Protein AF-A0A2J8ADA4-F1 (afdb_monomer_lite)

Foldseek 3Di:
DDDDDDDPVVVVVVVVVVPPPPPPPPPPVVPPPVPVPPCPQDLEEEDAELLVVLVLQLDLRHAEYEDAAAYENDPVSCPPHPFLRERPAHHEYEYDPDPLVPQHEYEYCDARNHEYDPPYDYHYYSYHYDPWDPPDVVDDTRYDYDDD

pLDDT: mean 76.84, std 21.77, range [36.34, 97.56]

Structure (mmCIF, N/CA/C/O backbone):
data_AF-A0A2J8ADA4-F1
#
_entry.id   AF-A0A2J8ADA4-F1
#
loop_
_atom_site.group_PDB
_atom_site.id
_atom_site.type_symbol
_atom_site.label_atom_id
_atom_site.label_alt_id
_atom_site.label_comp_id
_atom_site.label_asym_id
_atom_site.label_entity_id
_atom_site.label_seq_id
_atom_site.pdbx_PDB_ins_code
_atom_site.Cartn_x
_atom_site.Cartn_y
_atom_site.Cartn_z
_atom_site.occupancy
_atom_site.B_iso_or_equiv
_atom_site.auth_seq_id
_atom_site.auth_comp_id
_atom_site.auth_asym_id
_atom_site.auth_atom_id
_atom_site.pdbx_PDB_model_num
ATOM 1 N N . MET A 1 1 ? 54.629 -23.450 -54.717 1.00 49.28 1 MET A N 1
ATOM 2 C CA . MET A 1 1 ? 55.008 -23.811 -53.335 1.00 49.28 1 MET A CA 1
ATOM 3 C C . MET A 1 1 ? 55.985 -22.754 -52.850 1.00 49.28 1 MET A C 1
ATOM 5 O O . MET A 1 1 ? 57.153 -22.831 -53.195 1.00 49.28 1 MET A O 1
ATOM 9 N N . ALA A 1 2 ? 55.493 -21.709 -52.185 1.00 42.81 2 ALA A N 1
ATOM 10 C CA . ALA A 1 2 ? 56.327 -20.660 -51.601 1.00 42.81 2 ALA A CA 1
ATOM 11 C C . ALA A 1 2 ? 55.893 -20.495 -50.144 1.00 42.81 2 ALA A C 1
ATOM 13 O O . ALA A 1 2 ? 54.756 -20.120 -49.868 1.00 42.81 2 ALA A O 1
ATOM 14 N N . ASP A 1 3 ? 56.794 -20.899 -49.259 1.00 50.22 3 ASP A N 1
ATOM 15 C CA . ASP A 1 3 ? 56.672 -20.893 -47.810 1.00 50.22 3 ASP A CA 1
ATOM 16 C C . ASP A 1 3 ? 56.980 -19.471 -47.319 1.00 50.22 3 ASP A C 1
ATOM 18 O O . ASP A 1 3 ? 58.103 -18.978 -47.453 1.00 50.22 3 ASP A O 1
ATOM 22 N N . GLN A 1 4 ? 55.949 -18.751 -46.875 1.00 52.66 4 GLN A N 1
ATOM 23 C CA . GLN A 1 4 ? 56.044 -17.346 -46.489 1.00 52.66 4 GLN A CA 1
ATOM 24 C C . GLN A 1 4 ? 56.226 -17.262 -44.972 1.00 52.66 4 GLN A C 1
ATOM 26 O O . GLN A 1 4 ? 55.262 -17.189 -44.211 1.00 52.66 4 GLN A O 1
ATOM 31 N N . ALA A 1 5 ? 57.486 -17.289 -44.536 1.00 57.44 5 ALA A N 1
ATOM 32 C CA . ALA A 1 5 ? 57.864 -17.141 -43.136 1.00 57.44 5 ALA A CA 1
ATOM 33 C C . ALA A 1 5 ? 57.401 -15.776 -42.589 1.00 57.44 5 ALA A C 1
ATOM 35 O O . ALA A 1 5 ? 57.856 -14.717 -43.034 1.00 57.44 5 ALA A O 1
ATOM 36 N N . LEU A 1 6 ? 56.478 -15.796 -41.620 1.00 56.91 6 LEU A N 1
ATOM 37 C CA . LEU A 1 6 ? 55.993 -14.595 -40.943 1.00 56.91 6 LEU A CA 1
ATOM 38 C C . LEU A 1 6 ? 57.112 -13.946 -40.114 1.00 56.91 6 LEU A C 1
ATOM 40 O O . LEU A 1 6 ? 57.761 -14.584 -39.289 1.00 56.91 6 LEU A O 1
ATOM 44 N N . SER A 1 7 ? 57.294 -12.640 -40.317 1.00 67.81 7 SER A N 1
ATOM 45 C CA . SER A 1 7 ? 58.229 -11.800 -39.565 1.00 67.81 7 SER A CA 1
ATOM 46 C C . SER A 1 7 ? 57.938 -11.838 -38.055 1.00 67.81 7 SER A C 1
ATOM 48 O O . SER A 1 7 ? 56.770 -11.747 -37.658 1.00 67.81 7 SER A O 1
ATOM 50 N N . PRO A 1 8 ? 58.974 -11.876 -37.191 1.00 60.34 8 PRO A N 1
ATOM 51 C CA . PRO A 1 8 ? 58.814 -11.960 -35.736 1.00 60.34 8 PRO A CA 1
ATOM 52 C C . PRO A 1 8 ? 58.013 -10.789 -35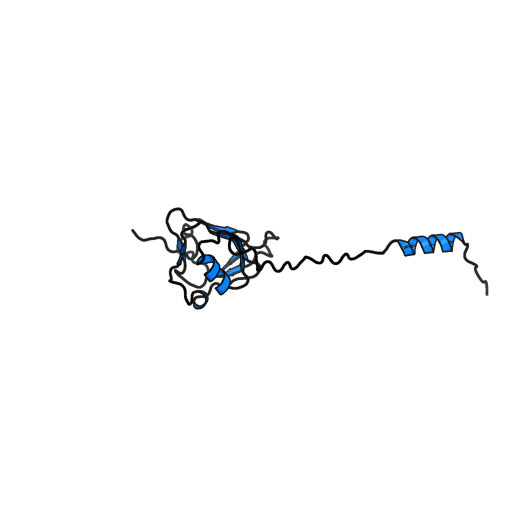.154 1.00 60.34 8 PRO A C 1
ATOM 54 O O . PRO A 1 8 ? 57.364 -10.936 -34.123 1.00 60.34 8 PRO A O 1
ATOM 57 N N . ARG A 1 9 ? 57.973 -9.641 -35.844 1.00 55.66 9 ARG A N 1
ATOM 58 C CA . ARG A 1 9 ? 57.161 -8.486 -35.434 1.00 55.66 9 ARG A CA 1
ATOM 59 C C . ARG A 1 9 ? 55.662 -8.681 -35.677 1.00 55.66 9 ARG A C 1
ATOM 61 O O . ARG A 1 9 ? 54.864 -8.142 -34.919 1.00 55.66 9 ARG A O 1
ATOM 68 N N . VAL A 1 10 ? 55.272 -9.467 -36.684 1.00 56.78 10 VAL A N 1
ATOM 69 C CA . VAL A 1 10 ? 53.859 -9.786 -36.969 1.00 56.78 10 VAL A CA 1
ATOM 70 C C . VAL A 1 10 ? 53.335 -10.823 -35.972 1.00 56.78 10 VAL A C 1
ATOM 72 O O . VAL A 1 10 ? 52.219 -10.684 -35.479 1.00 56.78 10 VAL A O 1
ATOM 75 N N . ALA A 1 11 ? 54.170 -11.796 -35.589 1.00 55.88 11 ALA A N 1
ATOM 76 C CA . ALA A 1 11 ? 53.856 -12.728 -34.506 1.00 55.88 11 ALA A CA 1
ATOM 77 C C . ALA A 1 11 ? 53.685 -12.003 -33.156 1.00 55.88 11 ALA A C 1
ATOM 79 O O . ALA A 1 11 ? 52.759 -12.299 -32.405 1.00 55.88 11 ALA A O 1
ATOM 80 N N . GLN A 1 12 ? 54.524 -10.999 -32.876 1.00 52.84 12 GLN A N 1
ATOM 81 C CA . GLN A 1 12 ? 54.451 -10.215 -31.639 1.00 52.84 12 GLN A CA 1
ATOM 82 C C . GLN A 1 12 ? 53.236 -9.268 -31.600 1.00 52.84 12 GLN A C 1
ATOM 84 O O . GLN A 1 12 ? 52.662 -9.055 -30.533 1.00 52.84 12 GLN A O 1
ATOM 89 N N . LEU A 1 13 ? 52.791 -8.756 -32.756 1.00 49.19 13 LEU A N 1
ATOM 90 C CA . LEU A 1 13 ? 51.572 -7.944 -32.860 1.00 49.19 13 LEU A CA 1
ATOM 91 C C . LEU A 1 13 ? 50.296 -8.792 -32.700 1.00 49.19 13 LEU A C 1
ATOM 93 O O . LEU A 1 13 ? 49.358 -8.361 -32.035 1.00 49.19 13 LEU A O 1
ATOM 97 N N . LEU A 1 14 ? 50.277 -10.019 -33.238 1.00 49.12 14 LEU A N 1
ATOM 98 C CA . LEU A 1 14 ? 49.177 -10.970 -33.021 1.00 49.12 14 LEU A CA 1
ATOM 99 C C . LEU A 1 14 ? 49.088 -11.429 -31.558 1.00 49.12 14 LEU A C 1
ATOM 101 O O . LEU A 1 14 ? 47.984 -11.579 -31.035 1.00 49.12 14 LEU A O 1
ATOM 105 N N . LEU A 1 15 ? 50.226 -11.572 -30.871 1.00 48.12 15 LEU A N 1
ATOM 106 C CA . LEU A 1 15 ? 50.244 -11.917 -29.447 1.00 48.12 15 LEU A CA 1
ATOM 107 C C . LEU A 1 15 ? 49.680 -10.790 -28.560 1.00 48.12 15 LEU A C 1
ATOM 109 O O . LEU A 1 15 ? 49.044 -11.067 -27.546 1.00 48.12 15 LEU A O 1
ATOM 113 N N . LEU A 1 16 ? 49.870 -9.524 -28.950 1.00 41.19 16 LEU A N 1
ATOM 114 C CA . LEU A 1 16 ? 49.344 -8.368 -28.214 1.00 41.19 16 LEU A CA 1
ATOM 115 C C . LEU A 1 16 ? 47.829 -8.188 -28.382 1.00 41.19 16 LEU A C 1
ATOM 117 O O . LEU A 1 16 ? 47.165 -7.761 -27.441 1.00 41.19 16 LEU A O 1
ATOM 121 N N . ILE A 1 17 ? 47.260 -8.557 -29.534 1.00 43.06 17 ILE A N 1
ATOM 122 C CA . ILE A 1 17 ? 45.806 -8.466 -29.760 1.00 43.06 17 ILE A CA 1
ATOM 123 C C . ILE A 1 17 ? 45.060 -9.580 -29.005 1.00 43.06 17 ILE A C 1
ATOM 125 O O . ILE A 1 17 ? 43.961 -9.353 -28.501 1.00 43.06 17 ILE A O 1
ATOM 129 N N . ALA A 1 18 ? 45.673 -10.757 -28.837 1.00 39.53 18 ALA A N 1
ATOM 130 C CA . ALA A 1 18 ? 45.079 -11.862 -28.081 1.00 39.53 18 ALA A CA 1
ATOM 131 C C . ALA A 1 18 ? 45.033 -11.628 -26.553 1.00 39.53 18 ALA A C 1
ATOM 133 O O . ALA A 1 18 ? 44.317 -12.339 -25.852 1.00 39.53 18 ALA A O 1
ATOM 134 N N . ALA A 1 19 ? 45.756 -10.635 -26.024 1.00 42.38 19 ALA A N 1
ATOM 135 C CA . ALA A 1 19 ? 45.863 -10.398 -24.581 1.00 42.38 19 ALA A CA 1
ATOM 136 C C . ALA A 1 19 ? 44.811 -9.424 -24.004 1.00 42.38 19 ALA A C 1
ATOM 138 O O . ALA A 1 19 ? 44.776 -9.223 -22.791 1.00 42.38 19 ALA A O 1
ATOM 139 N N . ALA A 1 20 ? 43.955 -8.810 -24.831 1.00 43.97 20 ALA A N 1
ATOM 140 C CA . ALA A 1 20 ? 43.128 -7.670 -24.408 1.00 43.97 20 ALA A CA 1
ATOM 141 C C . ALA A 1 20 ? 41.634 -7.968 -24.165 1.00 43.97 20 ALA A C 1
ATOM 143 O O . ALA A 1 20 ? 40.873 -7.041 -23.899 1.00 43.97 20 ALA A O 1
ATOM 144 N N . ILE A 1 21 ? 41.185 -9.227 -24.224 1.00 46.19 21 ILE A N 1
ATOM 145 C CA . ILE A 1 21 ? 39.774 -9.579 -23.966 1.00 46.19 21 ILE A CA 1
ATOM 146 C C . ILE A 1 21 ? 39.697 -10.650 -22.875 1.00 46.19 21 ILE A C 1
ATOM 148 O O . ILE A 1 21 ? 39.211 -11.756 -23.075 1.00 46.19 21 ILE A O 1
ATOM 152 N N . SER A 1 22 ? 40.177 -10.297 -21.686 1.00 38.41 22 SER A N 1
ATOM 153 C CA . SER A 1 22 ? 39.723 -10.922 -20.444 1.00 38.41 22 SER A CA 1
ATOM 154 C C . SER A 1 22 ? 38.764 -9.949 -19.778 1.00 38.41 22 SER A C 1
ATOM 156 O O . SER A 1 22 ? 39.137 -9.186 -18.889 1.00 38.41 22 SER A O 1
ATOM 158 N N . ILE A 1 23 ? 37.511 -9.951 -20.238 1.00 44.66 23 ILE A N 1
ATOM 159 C CA . ILE A 1 23 ? 36.415 -9.408 -19.440 1.00 44.66 23 ILE A CA 1
ATOM 160 C C . ILE A 1 23 ? 36.284 -10.372 -18.268 1.00 44.66 23 ILE A C 1
ATOM 162 O O . ILE A 1 23 ? 35.670 -11.433 -18.377 1.00 44.66 23 ILE A O 1
ATOM 166 N N . ALA A 1 24 ? 36.927 -10.023 -17.158 1.00 40.78 24 ALA A N 1
ATOM 167 C CA . ALA A 1 24 ? 36.592 -10.582 -15.869 1.00 40.78 24 ALA A CA 1
ATOM 168 C C . ALA A 1 24 ? 35.123 -10.229 -15.629 1.00 40.78 24 ALA A C 1
ATOM 170 O O . ALA A 1 24 ? 34.789 -9.127 -15.194 1.00 40.78 24 ALA A O 1
ATOM 171 N N . VAL A 1 25 ? 34.231 -11.160 -15.969 1.00 43.28 25 VAL A N 1
ATOM 172 C CA . VAL A 1 25 ? 32.911 -11.229 -15.361 1.00 43.28 25 VAL A CA 1
ATOM 173 C C . VAL A 1 25 ? 33.212 -11.473 -13.897 1.00 43.28 25 VAL A C 1
ATOM 175 O O . VAL A 1 25 ? 33.395 -12.608 -13.470 1.00 43.28 25 VAL A O 1
ATOM 178 N N . VAL A 1 26 ? 33.381 -10.390 -13.143 1.00 36.34 26 VAL A N 1
ATOM 179 C CA . VAL A 1 26 ? 33.265 -10.446 -11.699 1.00 36.34 26 VAL A CA 1
ATOM 180 C C . VAL A 1 26 ? 31.840 -10.940 -11.510 1.00 36.34 26 VAL A C 1
ATOM 182 O O . VAL A 1 26 ? 30.919 -10.211 -11.895 1.00 36.34 26 VAL A O 1
ATOM 185 N N . PRO A 1 27 ? 31.602 -12.173 -11.021 1.00 42.22 27 PRO A N 1
ATOM 186 C CA . PRO A 1 27 ? 30.289 -12.454 -10.501 1.00 42.22 27 PRO A CA 1
ATOM 187 C C . PRO A 1 27 ? 30.122 -11.405 -9.410 1.00 42.22 27 PRO A C 1
ATOM 189 O O . PRO A 1 27 ? 30.790 -11.452 -8.376 1.00 42.22 27 PRO A O 1
ATOM 192 N N . VAL A 1 28 ? 29.281 -10.404 -9.666 1.00 42.25 28 VAL A N 1
ATOM 193 C CA . VAL A 1 28 ? 28.638 -9.686 -8.584 1.00 42.25 28 VAL A CA 1
ATOM 194 C C . VAL A 1 28 ? 27.808 -10.777 -7.937 1.00 42.25 28 VAL A C 1
ATOM 196 O O . VAL A 1 28 ? 26.659 -11.025 -8.294 1.00 42.25 28 VAL A O 1
ATOM 199 N N . VAL A 1 29 ? 28.455 -11.507 -7.031 1.00 38.16 29 VAL A N 1
ATOM 200 C CA . VAL A 1 29 ? 27.803 -12.153 -5.919 1.00 38.16 29 VAL A CA 1
ATOM 201 C C . VAL A 1 29 ? 27.196 -10.964 -5.205 1.00 38.16 29 VAL A C 1
ATOM 203 O O . VAL A 1 29 ? 27.817 -10.360 -4.336 1.00 38.16 29 VAL A O 1
ATOM 206 N N . VAL A 1 30 ? 26.015 -10.543 -5.669 1.00 42.72 30 VAL A N 1
ATOM 207 C CA . VAL A 1 30 ? 25.096 -9.818 -4.818 1.00 42.72 30 VAL A CA 1
ATOM 208 C C . VAL A 1 30 ? 25.020 -10.761 -3.638 1.00 42.72 30 VAL A C 1
ATOM 210 O O . VAL A 1 30 ? 24.616 -11.915 -3.839 1.00 42.72 30 VAL A O 1
ATOM 213 N N . PRO A 1 31 ? 25.510 -10.377 -2.450 1.00 38.69 31 PRO A N 1
ATOM 214 C CA . PRO A 1 31 ? 25.155 -11.152 -1.298 1.00 38.69 31 PRO A CA 1
ATOM 215 C C . PRO A 1 31 ? 23.631 -11.135 -1.341 1.00 38.69 31 PRO A C 1
ATOM 217 O O . PRO A 1 31 ? 23.001 -10.102 -1.120 1.00 38.69 31 PRO A O 1
ATOM 220 N N . VAL A 1 32 ? 23.027 -12.286 -1.644 1.00 45.62 32 VAL A N 1
ATOM 221 C CA . VAL A 1 32 ? 21.754 -12.646 -1.042 1.00 45.62 32 VAL A CA 1
ATOM 222 C C . VAL A 1 32 ? 22.111 -12.762 0.432 1.00 45.62 32 VAL A C 1
ATOM 224 O O . VAL A 1 32 ? 22.309 -13.842 0.984 1.00 45.62 32 VAL A O 1
ATOM 227 N N . ALA A 1 33 ? 22.351 -11.598 1.038 1.00 43.34 33 ALA A N 1
ATOM 228 C CA . ALA A 1 33 ? 22.289 -11.411 2.449 1.00 43.34 33 ALA A CA 1
ATOM 229 C C . ALA A 1 33 ? 20.903 -11.942 2.745 1.00 43.34 33 ALA A C 1
ATOM 231 O O . ALA A 1 33 ? 19.903 -11.422 2.244 1.00 43.34 33 ALA A O 1
ATOM 232 N N . ARG A 1 34 ? 20.872 -13.069 3.448 1.00 46.03 34 ARG A N 1
ATOM 233 C CA . ARG A 1 34 ? 19.701 -13.469 4.195 1.00 46.03 34 ARG A CA 1
ATOM 234 C C . ARG A 1 34 ? 19.378 -12.277 5.088 1.00 46.03 34 ARG A C 1
ATOM 236 O O . ARG A 1 34 ? 19.912 -12.155 6.181 1.00 46.03 34 ARG A O 1
ATOM 243 N N . ALA A 1 35 ? 18.571 -11.359 4.571 1.00 45.09 35 ALA A N 1
ATOM 244 C CA . ALA A 1 35 ? 18.034 -10.208 5.273 1.00 45.09 35 ALA A CA 1
ATOM 245 C C . ALA A 1 35 ? 16.878 -10.667 6.171 1.00 45.09 35 ALA A C 1
ATOM 247 O O . ALA A 1 35 ? 15.853 -10.004 6.251 1.00 45.09 35 ALA A O 1
ATOM 248 N N . ASP A 1 36 ? 17.026 -11.837 6.792 1.00 48.06 36 ASP A N 1
ATOM 249 C CA . ASP A 1 36 ? 16.003 -12.428 7.646 1.00 48.06 36 ASP A CA 1
ATOM 250 C C . ASP A 1 36 ? 16.197 -12.053 9.119 1.00 48.06 36 ASP A C 1
ATOM 252 O O . ASP A 1 36 ? 15.276 -12.233 9.903 1.00 48.06 36 ASP A O 1
ATOM 256 N N . GLU A 1 37 ? 17.335 -11.465 9.517 1.00 45.56 37 GLU A N 1
ATOM 257 C CA . GLU A 1 37 ? 17.622 -11.252 10.948 1.00 45.56 37 GLU A CA 1
ATOM 258 C C . GLU A 1 37 ? 17.755 -9.792 11.418 1.00 45.56 37 GLU A C 1
ATOM 260 O O . GLU A 1 37 ? 18.008 -9.573 12.595 1.00 45.56 37 GLU A O 1
ATOM 265 N N . ASP A 1 38 ? 17.466 -8.785 10.579 1.00 41.12 38 ASP A N 1
ATOM 266 C CA . ASP A 1 38 ? 17.463 -7.361 11.004 1.00 41.12 38 ASP A CA 1
ATOM 267 C C . ASP A 1 38 ? 16.147 -6.601 10.711 1.00 41.12 38 ASP A C 1
ATOM 269 O O . ASP A 1 38 ? 16.025 -5.395 10.932 1.00 41.12 38 ASP A O 1
ATOM 273 N N . LEU A 1 39 ? 15.102 -7.294 10.239 1.00 51.09 39 LEU A N 1
ATOM 274 C CA . LEU A 1 39 ? 13.808 -6.677 9.902 1.00 51.09 39 LEU A CA 1
ATOM 275 C C . LEU A 1 39 ? 12.826 -6.583 11.080 1.00 51.09 39 LEU A C 1
ATOM 277 O O . LEU A 1 39 ? 11.778 -5.956 10.936 1.00 51.09 39 LEU A O 1
ATOM 281 N N . ALA A 1 40 ? 13.153 -7.123 12.259 1.00 47.12 40 ALA A N 1
ATOM 282 C CA . ALA A 1 40 ? 12.261 -7.092 13.427 1.00 47.12 40 ALA A CA 1
ATOM 283 C C . ALA A 1 40 ? 11.947 -5.665 13.944 1.00 47.12 40 ALA A C 1
ATOM 285 O O . ALA A 1 40 ? 10.999 -5.480 14.714 1.00 47.12 40 ALA A O 1
ATOM 286 N N . GLY A 1 41 ? 12.702 -4.657 13.485 1.00 53.56 41 GLY A N 1
ATOM 287 C CA . GLY A 1 41 ? 12.443 -3.228 13.699 1.00 53.56 41 GLY A CA 1
ATOM 288 C C . GLY A 1 41 ? 12.519 -2.373 12.429 1.00 53.56 41 GLY A C 1
ATOM 289 O O . GLY A 1 41 ? 12.509 -1.146 12.522 1.00 53.56 41 GLY A O 1
ATOM 290 N N . SER A 1 42 ? 12.609 -2.984 11.244 1.00 62.44 42 SER A N 1
ATOM 291 C CA . SER A 1 42 ? 12.657 -2.221 9.998 1.00 62.44 42 SER A CA 1
ATOM 292 C C . SER A 1 42 ? 11.256 -1.763 9.619 1.00 62.44 42 SER A C 1
ATOM 294 O O . SER A 1 42 ? 10.342 -2.561 9.430 1.00 62.44 42 SER A O 1
ATOM 296 N N . SER A 1 43 ? 11.102 -0.455 9.437 1.00 89.62 43 SER A N 1
ATOM 297 C CA . SER A 1 43 ? 9.859 0.142 8.945 1.00 89.62 43 SER A CA 1
ATOM 298 C C . SER A 1 43 ? 9.583 -0.150 7.461 1.00 89.62 43 SER A C 1
ATOM 300 O O . SER A 1 43 ? 8.594 0.335 6.909 1.00 89.62 43 SER A O 1
ATOM 302 N N . VAL A 1 44 ? 10.438 -0.953 6.816 1.00 94.56 44 VAL A N 1
ATOM 303 C CA . VAL A 1 44 ? 10.394 -1.289 5.393 1.00 94.56 44 VAL A CA 1
ATOM 304 C C . VAL A 1 44 ? 10.182 -2.788 5.204 1.00 94.56 44 VAL A C 1
ATOM 306 O O . VAL A 1 44 ? 10.942 -3.589 5.747 1.00 94.56 44 VAL A O 1
ATOM 309 N N . ARG A 1 45 ? 9.208 -3.171 4.371 1.00 95.81 45 ARG A N 1
ATOM 310 C CA . ARG A 1 45 ? 8.939 -4.574 4.024 1.00 95.81 45 ARG A CA 1
ATOM 311 C C . ARG A 1 45 ? 8.778 -4.776 2.522 1.00 95.81 45 ARG A C 1
ATOM 313 O O . ARG A 1 45 ? 7.987 -4.088 1.883 1.00 95.81 45 ARG A O 1
ATOM 320 N N . ALA A 1 46 ? 9.504 -5.736 1.958 1.00 96.00 46 ALA A N 1
ATOM 321 C CA . ALA A 1 46 ? 9.261 -6.203 0.597 1.00 96.00 46 ALA A CA 1
ATOM 322 C C . ALA A 1 46 ? 8.105 -7.209 0.589 1.00 96.00 46 ALA A C 1
ATOM 324 O O . ALA A 1 46 ? 8.004 -8.035 1.498 1.00 96.00 46 ALA A O 1
ATOM 325 N N . VAL A 1 47 ? 7.238 -7.121 -0.418 1.00 96.62 47 VAL A N 1
ATOM 326 C CA . VAL A 1 47 ? 6.099 -8.030 -0.587 1.00 96.62 47 VAL A CA 1
ATOM 327 C C . VAL A 1 47 ? 6.004 -8.516 -2.029 1.00 96.62 47 VAL A C 1
ATOM 329 O O . VAL A 1 47 ? 6.305 -7.791 -2.985 1.00 96.62 47 VAL A O 1
ATOM 332 N N . SER A 1 48 ? 5.562 -9.758 -2.166 1.00 95.50 48 SER A N 1
ATOM 333 C CA . SER A 1 48 ? 5.406 -10.481 -3.428 1.00 95.50 48 SER A CA 1
ATOM 334 C C . SER A 1 48 ? 4.003 -11.068 -3.612 1.00 95.50 48 SER A C 1
ATOM 336 O O . SER A 1 48 ? 3.674 -11.541 -4.697 1.00 95.50 48 SER A O 1
ATOM 338 N N . SER A 1 49 ? 3.156 -11.009 -2.577 1.00 96.81 49 SER A N 1
ATOM 339 C CA . SER A 1 49 ? 1.789 -11.535 -2.596 1.00 96.81 49 SER A CA 1
ATOM 340 C C . SER A 1 49 ? 0.780 -10.615 -1.895 1.00 96.81 49 SER A C 1
ATOM 342 O O . SER A 1 49 ? 1.143 -9.719 -1.128 1.00 96.81 49 SER A O 1
ATOM 344 N N . GLY A 1 50 ? -0.511 -10.843 -2.158 1.00 96.50 50 GLY A N 1
ATOM 345 C CA . GLY A 1 50 ? -1.611 -10.126 -1.507 1.00 96.50 50 GLY A CA 1
ATOM 346 C C . GLY A 1 50 ? -1.653 -10.351 0.005 1.00 96.50 50 GLY A C 1
ATOM 347 O O . GLY A 1 50 ? -1.748 -9.388 0.760 1.00 96.50 50 GLY A O 1
ATOM 348 N N . ALA A 1 51 ? -1.488 -11.596 0.459 1.00 96.81 51 ALA A N 1
ATOM 349 C CA . ALA A 1 51 ? -1.431 -11.940 1.882 1.00 96.81 51 ALA A CA 1
ATOM 350 C C . ALA A 1 51 ? -0.279 -11.233 2.619 1.00 96.81 51 ALA A C 1
ATOM 352 O O . ALA A 1 51 ? -0.477 -10.692 3.707 1.00 96.81 51 ALA A O 1
ATOM 353 N N . GLU A 1 52 ? 0.911 -11.162 2.013 1.00 97.06 52 GLU A N 1
ATOM 354 C CA . GLU A 1 52 ? 2.041 -10.409 2.576 1.00 97.06 52 GLU A CA 1
ATOM 355 C C . GLU A 1 52 ? 1.747 -8.910 2.661 1.00 97.06 52 GLU A C 1
ATOM 357 O O . GLU A 1 52 ? 2.103 -8.264 3.649 1.00 97.06 52 GLU A O 1
ATOM 362 N N . LEU A 1 53 ? 1.074 -8.354 1.650 1.00 96.75 53 LEU A N 1
ATOM 363 C CA . LEU A 1 53 ? 0.650 -6.959 1.659 1.00 96.75 53 LEU A CA 1
ATOM 364 C C . LEU A 1 53 ? -0.411 -6.695 2.742 1.00 96.75 53 LEU A C 1
ATOM 366 O O . LEU A 1 53 ? -0.300 -5.701 3.458 1.00 96.75 53 LEU A O 1
ATOM 370 N N . ALA A 1 54 ? -1.401 -7.576 2.909 1.00 96.94 54 ALA A N 1
ATOM 371 C CA . ALA A 1 54 ? -2.404 -7.475 3.972 1.00 96.94 54 ALA A CA 1
ATOM 372 C C . ALA A 1 54 ? -1.749 -7.517 5.361 1.00 96.94 54 ALA A C 1
ATOM 374 O O . ALA A 1 54 ? -2.022 -6.659 6.205 1.00 96.94 54 ALA A O 1
ATOM 375 N N . ALA A 1 55 ? -0.810 -8.446 5.561 1.00 96.88 55 ALA A N 1
ATOM 376 C CA . ALA A 1 55 ? -0.017 -8.531 6.780 1.00 96.88 55 ALA A CA 1
ATOM 377 C C . ALA A 1 55 ? 0.787 -7.248 7.030 1.00 96.88 55 ALA A C 1
ATOM 379 O O . ALA A 1 55 ? 0.804 -6.737 8.149 1.00 96.88 55 ALA A O 1
ATOM 380 N N . ALA A 1 56 ? 1.403 -6.684 5.986 1.00 96.06 56 ALA A N 1
ATOM 381 C CA . ALA A 1 56 ? 2.167 -5.448 6.104 1.00 96.06 56 ALA A CA 1
ATOM 382 C C . ALA A 1 56 ? 1.291 -4.229 6.445 1.00 96.06 56 ALA A C 1
ATOM 384 O O . ALA A 1 56 ? 1.709 -3.343 7.191 1.00 96.06 56 ALA A O 1
ATOM 385 N N . ILE A 1 57 ? 0.059 -4.188 5.932 1.00 95.88 57 ILE A N 1
ATOM 386 C CA . ILE A 1 57 ? -0.926 -3.153 6.270 1.00 95.88 57 ILE A CA 1
ATOM 387 C C . ILE A 1 57 ? -1.371 -3.286 7.734 1.00 95.88 57 ILE A C 1
ATOM 389 O O . ILE A 1 57 ? -1.487 -2.272 8.430 1.00 95.88 57 ILE A O 1
ATOM 393 N N . ALA A 1 58 ? -1.572 -4.508 8.224 1.00 95.94 58 ALA A N 1
ATOM 394 C CA . ALA A 1 58 ? -1.968 -4.762 9.608 1.00 95.94 58 ALA A CA 1
ATOM 395 C C . ALA A 1 58 ? -0.849 -4.494 10.633 1.00 95.94 58 ALA A C 1
ATOM 397 O O . ALA A 1 58 ? -1.143 -4.162 11.779 1.00 95.94 58 ALA A O 1
ATOM 398 N N . ASP A 1 59 ? 0.421 -4.594 10.238 1.00 95.25 59 ASP A N 1
ATOM 399 C CA . ASP A 1 59 ? 1.565 -4.402 11.134 1.00 95.25 59 ASP A CA 1
ATOM 400 C C . ASP A 1 59 ? 1.913 -2.919 11.343 1.00 95.25 59 ASP A C 1
ATOM 402 O O . ASP A 1 59 ? 2.478 -2.257 10.470 1.00 95.25 59 ASP A O 1
ATOM 406 N N . GLU A 1 60 ? 1.625 -2.401 12.540 1.00 93.56 60 GLU A N 1
ATOM 407 C CA . GLU A 1 60 ? 1.838 -1.000 12.928 1.00 93.56 60 GLU A CA 1
ATOM 408 C C . GLU A 1 60 ? 3.287 -0.500 12.843 1.00 93.56 60 GLU A C 1
ATOM 410 O O . GLU A 1 60 ? 3.517 0.711 12.879 1.00 93.56 60 GLU A O 1
ATOM 415 N N . ARG A 1 61 ? 4.270 -1.388 12.698 1.00 94.44 61 ARG A N 1
ATOM 416 C CA . ARG A 1 61 ? 5.688 -1.008 12.621 1.00 94.44 61 ARG A CA 1
ATOM 417 C C . ARG A 1 61 ? 6.121 -0.625 11.208 1.00 94.44 61 ARG A C 1
ATOM 419 O O . ARG A 1 61 ? 7.138 0.044 11.038 1.00 94.44 61 ARG A O 1
ATOM 426 N N . ILE A 1 62 ? 5.353 -1.024 10.195 1.00 95.69 62 ILE A N 1
ATOM 427 C CA . ILE A 1 62 ? 5.721 -0.855 8.787 1.00 95.69 62 ILE A CA 1
ATOM 428 C C . ILE A 1 62 ? 5.181 0.472 8.258 1.00 95.69 62 ILE A C 1
ATOM 430 O O . ILE A 1 62 ? 3.975 0.716 8.288 1.00 95.69 62 ILE A O 1
ATOM 434 N N . SER A 1 63 ? 6.064 1.314 7.727 1.00 95.38 63 SER A N 1
ATOM 435 C CA . SER A 1 63 ? 5.728 2.596 7.094 1.00 95.38 63 SER A CA 1
ATOM 436 C C . SER A 1 63 ? 5.988 2.602 5.583 1.00 95.38 63 SER A C 1
ATOM 438 O O . SER A 1 63 ? 5.427 3.437 4.870 1.00 95.38 63 SER A O 1
ATOM 440 N N . LEU A 1 64 ? 6.787 1.659 5.072 1.00 96.44 64 LEU A N 1
ATOM 441 C CA . LEU A 1 64 ? 7.102 1.506 3.655 1.00 96.44 64 LEU A CA 1
ATOM 442 C C . LEU A 1 64 ? 6.973 0.045 3.213 1.00 96.44 64 LEU A C 1
ATOM 444 O O . LEU A 1 64 ? 7.574 -0.858 3.788 1.00 96.44 64 LEU A O 1
ATOM 448 N N . VAL A 1 65 ? 6.241 -0.172 2.130 1.00 97.56 65 VAL A N 1
ATOM 449 C CA . VAL A 1 65 ? 6.094 -1.463 1.465 1.00 97.56 65 VAL A CA 1
ATOM 450 C C . VAL A 1 65 ? 6.668 -1.371 0.060 1.00 97.56 65 VAL A C 1
ATOM 452 O O . VAL A 1 65 ? 6.301 -0.476 -0.701 1.00 97.56 65 VAL A O 1
ATOM 455 N N . LEU A 1 66 ? 7.559 -2.296 -0.288 1.00 97.12 66 LEU A N 1
ATOM 456 C CA . LEU A 1 66 ? 8.152 -2.406 -1.618 1.00 97.12 66 LEU A CA 1
ATOM 457 C C . LEU A 1 66 ? 7.447 -3.517 -2.401 1.00 97.12 66 LEU A C 1
ATOM 459 O O . LEU A 1 66 ? 7.558 -4.692 -2.050 1.00 97.12 66 LEU A O 1
ATOM 463 N N . ALA A 1 67 ? 6.728 -3.143 -3.456 1.00 96.19 67 ALA A N 1
ATOM 464 C CA . ALA A 1 67 ? 6.052 -4.069 -4.355 1.00 96.19 67 ALA A CA 1
ATOM 465 C C . ALA A 1 67 ? 6.995 -4.456 -5.503 1.00 96.19 67 ALA A C 1
ATOM 467 O O . ALA A 1 67 ? 7.297 -3.635 -6.372 1.00 96.19 67 ALA A O 1
ATOM 468 N N . GLY A 1 68 ? 7.481 -5.700 -5.484 1.00 91.19 68 GLY A N 1
ATOM 469 C CA . GLY A 1 68 ? 8.399 -6.225 -6.505 1.00 91.19 68 GLY A CA 1
ATOM 470 C C . GLY A 1 68 ? 7.712 -6.883 -7.707 1.00 91.19 68 GLY A C 1
ATOM 471 O O . GLY A 1 68 ? 8.377 -7.193 -8.691 1.00 91.19 68 GLY A O 1
ATOM 472 N N . ALA A 1 69 ? 6.402 -7.106 -7.625 1.00 93.50 69 ALA A N 1
ATOM 473 C CA . ALA A 1 69 ? 5.605 -7.801 -8.628 1.00 93.50 69 ALA A CA 1
ATOM 474 C C . ALA A 1 69 ? 4.190 -7.218 -8.681 1.00 93.50 69 ALA A C 1
ATOM 476 O O . ALA A 1 69 ? 3.818 -6.392 -7.844 1.00 93.50 69 ALA A O 1
ATOM 477 N N . ASP A 1 70 ? 3.400 -7.671 -9.649 1.00 96.31 70 ASP A N 1
ATOM 478 C CA . ASP A 1 70 ? 1.971 -7.388 -9.679 1.00 96.31 70 ASP A CA 1
ATOM 479 C C . ASP A 1 70 ? 1.288 -8.029 -8.468 1.00 96.31 70 ASP A C 1
ATOM 481 O O . ASP A 1 70 ? 1.467 -9.213 -8.177 1.00 96.31 70 ASP A O 1
ATOM 485 N N . LEU A 1 71 ? 0.485 -7.240 -7.761 1.00 97.19 71 LEU A N 1
ATOM 486 C CA . LEU A 1 71 ? -0.192 -7.649 -6.539 1.00 97.19 71 LEU A CA 1
ATOM 487 C C . LEU A 1 71 ? -1.701 -7.589 -6.740 1.00 97.19 71 LEU A C 1
ATOM 489 O O . LEU A 1 71 ? -2.250 -6.628 -7.280 1.00 97.19 71 LEU A O 1
ATOM 493 N N . THR A 1 72 ? -2.391 -8.609 -6.243 1.00 96.62 72 THR A N 1
ATOM 494 C CA . THR A 1 72 ? -3.846 -8.596 -6.088 1.00 96.62 72 THR A CA 1
ATOM 495 C C . THR A 1 72 ? -4.153 -8.783 -4.616 1.00 96.62 72 THR A C 1
ATOM 497 O O . THR A 1 72 ? -3.711 -9.764 -4.034 1.00 96.62 72 THR A O 1
ATOM 500 N N . LEU A 1 73 ? -4.896 -7.842 -4.035 1.00 95.19 73 LEU A N 1
ATOM 501 C CA . LEU A 1 73 ? -5.318 -7.877 -2.637 1.00 95.19 73 LEU A CA 1
ATOM 502 C C . LEU A 1 73 ? -6.765 -8.387 -2.559 1.00 95.19 73 LEU A C 1
ATOM 504 O O . LEU A 1 73 ? -7.725 -7.608 -2.588 1.00 95.19 73 LEU A O 1
ATOM 508 N N . ALA A 1 74 ? -6.919 -9.708 -2.565 1.00 95.06 74 ALA A N 1
ATOM 509 C CA . ALA A 1 74 ? -8.201 -10.403 -2.581 1.00 95.06 74 ALA A CA 1
ATOM 510 C C . ALA A 1 74 ? -8.854 -10.451 -1.189 1.00 95.06 74 ALA A C 1
ATOM 512 O O . ALA A 1 74 ? -8.212 -10.212 -0.172 1.00 95.06 74 ALA A O 1
ATOM 513 N N . ASP A 1 75 ? -10.146 -10.788 -1.123 1.00 94.62 75 ASP A N 1
ATOM 514 C CA . ASP A 1 75 ? -10.859 -10.936 0.155 1.00 94.62 75 ASP A CA 1
ATOM 515 C C . ASP A 1 75 ? -10.237 -12.012 1.060 1.00 94.62 75 ASP A C 1
ATOM 517 O O . ASP A 1 75 ? -10.213 -11.844 2.279 1.00 94.62 75 ASP A O 1
ATOM 521 N N . SER A 1 76 ? -9.699 -13.083 0.467 1.00 96.31 76 SER A N 1
ATOM 522 C CA . SER A 1 76 ? -9.037 -14.186 1.172 1.00 96.31 76 SER A CA 1
ATOM 523 C C . SER A 1 76 ? -7.733 -13.787 1.860 1.00 96.31 76 SER A C 1
ATOM 525 O O . SER A 1 76 ? -7.349 -14.425 2.835 1.00 96.31 76 SER A O 1
ATOM 527 N N . ASP A 1 77 ? -7.065 -12.729 1.397 1.00 97.12 77 ASP A N 1
ATOM 528 C CA . ASP A 1 77 ? -5.787 -12.279 1.966 1.00 97.12 77 ASP A CA 1
ATOM 529 C C . ASP A 1 77 ? -5.954 -11.654 3.360 1.00 97.12 77 ASP A C 1
ATOM 531 O O . ASP A 1 77 ? -4.987 -11.498 4.099 1.00 97.12 77 ASP A O 1
ATOM 535 N N . TRP A 1 78 ? -7.190 -11.315 3.736 1.00 95.88 78 TRP A N 1
ATOM 536 C CA . TRP A 1 78 ? -7.528 -10.699 5.020 1.00 95.88 78 TRP A CA 1
ATOM 537 C C . TRP A 1 78 ? -7.947 -11.708 6.094 1.00 95.88 78 TRP A C 1
ATOM 539 O O . TRP A 1 78 ? -8.321 -11.307 7.197 1.00 95.88 78 TRP A O 1
ATOM 549 N N . VAL A 1 79 ? -7.930 -13.009 5.791 1.00 95.69 79 VAL A N 1
ATOM 550 C CA . VAL A 1 79 ? -8.292 -14.052 6.759 1.00 95.69 79 VAL A CA 1
ATOM 551 C C . VAL A 1 79 ? -7.367 -13.965 7.976 1.00 95.69 79 VAL A C 1
ATOM 553 O O . VAL A 1 79 ? -6.149 -13.999 7.848 1.00 95.69 79 VAL A O 1
ATOM 556 N N . GLY A 1 80 ? -7.961 -13.850 9.165 1.00 94.81 80 GLY A N 1
ATOM 557 C CA . GLY A 1 80 ? -7.227 -13.698 10.425 1.00 94.81 80 GLY A CA 1
ATOM 558 C C . GLY A 1 80 ? -7.017 -12.251 10.883 1.00 94.81 80 GLY A C 1
ATOM 559 O O . GLY A 1 80 ? -6.561 -12.051 12.006 1.00 94.81 80 GLY A O 1
ATOM 560 N N . TYR A 1 81 ? -7.404 -11.250 10.085 1.00 95.69 81 TYR A N 1
ATOM 561 C CA . TYR A 1 81 ? -7.359 -9.839 10.480 1.00 95.69 81 TYR A CA 1
ATOM 562 C C . TYR A 1 81 ? -8.758 -9.279 10.776 1.00 95.69 81 TYR A C 1
ATOM 564 O O . TYR A 1 81 ? -9.721 -9.620 10.082 1.00 95.69 81 TYR A O 1
ATOM 572 N N . PRO A 1 82 ? -8.900 -8.384 11.771 1.00 92.62 82 PRO A N 1
ATOM 573 C CA . PRO A 1 82 ? -10.133 -7.630 11.947 1.00 92.62 82 PRO A CA 1
ATOM 574 C C . PRO A 1 82 ? -10.312 -6.677 10.760 1.00 92.62 82 PRO A C 1
ATOM 576 O O . PRO A 1 82 ? -9.439 -5.859 10.483 1.00 92.62 82 PRO A O 1
ATOM 579 N N . VAL A 1 83 ? -11.439 -6.782 10.054 1.00 93.44 83 VAL A N 1
ATOM 580 C CA . VAL A 1 83 ? -11.771 -5.909 8.919 1.00 93.44 83 VAL A CA 1
ATOM 581 C C . VAL A 1 83 ? -12.942 -4.977 9.275 1.00 93.44 83 VAL A C 1
ATOM 583 O O . VAL A 1 83 ? -13.943 -5.460 9.804 1.00 93.44 83 VAL A O 1
ATOM 586 N N . PRO A 1 84 ? -12.856 -3.663 8.981 1.00 93.88 84 PRO A N 1
ATOM 587 C CA . PRO A 1 84 ? -11.713 -2.989 8.368 1.00 93.88 84 PRO A CA 1
ATOM 588 C C . PRO A 1 84 ? -10.500 -2.909 9.310 1.00 93.88 84 PRO A C 1
ATOM 590 O O . PRO A 1 84 ? -10.642 -2.656 10.503 1.00 93.88 84 PRO A O 1
ATOM 593 N N . VAL A 1 85 ? -9.300 -3.073 8.751 1.00 94.94 85 VAL A N 1
ATOM 594 C CA . VAL A 1 85 ? -8.039 -2.851 9.461 1.00 94.94 85 VAL A CA 1
ATOM 595 C C . VAL A 1 85 ? -7.843 -1.339 9.630 1.00 94.94 85 VAL A C 1
ATOM 597 O O . VAL A 1 85 ? -7.776 -0.626 8.620 1.00 94.94 85 VAL A O 1
ATOM 600 N N . PRO A 1 86 ? -7.752 -0.821 10.870 1.00 94.00 86 PRO A N 1
ATOM 601 C CA . PRO A 1 86 ? -7.537 0.599 11.105 1.00 94.00 86 PRO A CA 1
ATOM 602 C C . PRO A 1 86 ? -6.077 0.964 10.824 1.00 94.00 86 PRO A C 1
ATOM 604 O O . PRO A 1 86 ? -5.164 0.534 11.528 1.00 94.00 86 PRO A O 1
ATOM 607 N N . LEU A 1 87 ? -5.841 1.802 9.816 1.00 94.50 87 LEU A N 1
ATOM 608 C CA . LEU A 1 87 ? -4.522 2.350 9.540 1.00 94.50 87 LEU A CA 1
ATOM 609 C C . LEU A 1 87 ? -4.304 3.594 10.408 1.00 94.50 87 LEU A C 1
ATOM 611 O O . LEU A 1 87 ? -4.894 4.645 10.165 1.00 94.50 87 LEU A O 1
ATOM 615 N N . ARG A 1 88 ? -3.453 3.453 11.430 1.00 93.62 88 ARG A N 1
ATOM 616 C CA . ARG A 1 88 ? -3.138 4.492 12.432 1.00 93.62 88 ARG A CA 1
ATOM 617 C C . ARG A 1 88 ? -1.860 5.284 12.133 1.00 93.62 88 ARG A C 1
ATOM 619 O O . ARG A 1 88 ? -1.430 6.094 12.945 1.00 93.62 88 ARG A O 1
ATOM 626 N N . ARG A 1 89 ? -1.222 5.006 10.996 1.00 94.19 89 ARG A N 1
ATOM 627 C CA . ARG A 1 89 ? 0.125 5.475 10.654 1.00 94.19 89 ARG A CA 1
ATOM 628 C C . ARG A 1 89 ? 0.245 5.762 9.170 1.00 94.19 89 ARG A C 1
ATOM 630 O O . ARG A 1 89 ? -0.428 5.130 8.359 1.00 94.19 89 ARG A O 1
ATOM 637 N N . ASN A 1 90 ? 1.164 6.652 8.819 1.00 95.00 90 ASN A N 1
ATOM 638 C CA . ASN A 1 90 ? 1.492 6.885 7.421 1.00 95.00 90 ASN A CA 1
ATOM 639 C C . ASN A 1 90 ? 2.110 5.625 6.811 1.00 95.00 90 ASN A C 1
ATOM 641 O O . ASN A 1 90 ? 3.066 5.072 7.355 1.00 95.00 90 ASN A O 1
ATOM 645 N N . LEU A 1 91 ? 1.566 5.201 5.675 1.00 96.12 91 LEU A N 1
ATOM 646 C CA . LEU A 1 91 ? 2.017 4.024 4.944 1.00 96.12 91 LEU A CA 1
ATOM 647 C C . LEU A 1 91 ? 2.273 4.408 3.493 1.00 96.12 91 LEU A C 1
ATOM 649 O O . LEU A 1 91 ? 1.421 5.012 2.842 1.00 96.12 91 LEU A O 1
ATOM 653 N N . THR A 1 92 ? 3.438 4.039 2.977 1.00 96.75 92 THR A N 1
ATOM 654 C CA . THR A 1 92 ? 3.783 4.180 1.563 1.00 96.75 92 THR A CA 1
ATOM 655 C C . THR A 1 92 ? 3.887 2.801 0.938 1.00 96.75 92 THR A C 1
ATOM 657 O O . THR A 1 92 ? 4.644 1.970 1.423 1.00 96.75 92 THR A O 1
ATOM 660 N N . ILE A 1 93 ? 3.165 2.559 -0.149 1.00 96.94 93 ILE A N 1
ATOM 661 C CA . ILE A 1 93 ? 3.352 1.385 -1.003 1.00 96.94 93 ILE A CA 1
ATOM 662 C C . ILE A 1 93 ? 4.039 1.878 -2.270 1.00 96.94 93 ILE A C 1
ATOM 664 O O . ILE A 1 93 ? 3.531 2.771 -2.953 1.00 96.94 93 ILE A O 1
ATOM 668 N N . ARG A 1 94 ? 5.214 1.329 -2.560 1.00 96.56 94 ARG A N 1
ATOM 669 C CA . ARG A 1 94 ? 6.100 1.800 -3.619 1.00 96.56 94 ARG A CA 1
ATOM 670 C C . ARG A 1 94 ? 6.469 0.650 -4.553 1.00 96.56 94 ARG A C 1
ATOM 672 O O . ARG A 1 94 ? 6.978 -0.372 -4.099 1.00 96.56 94 ARG A O 1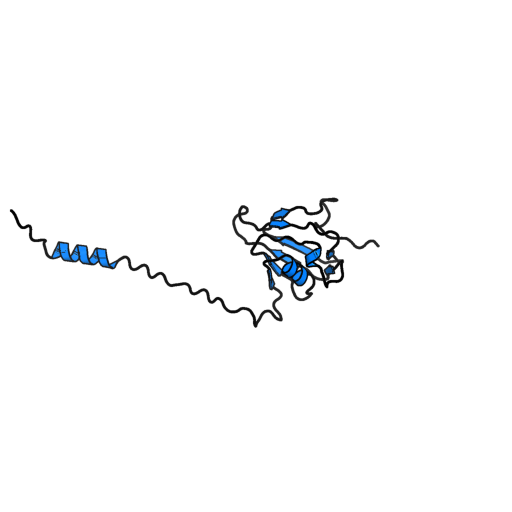
ATOM 679 N N . GLY A 1 95 ? 6.235 0.829 -5.849 1.00 95.62 95 GLY A N 1
ATOM 680 C CA . GLY A 1 95 ? 6.764 -0.045 -6.898 1.00 95.62 95 GLY A CA 1
ATOM 681 C C . GLY A 1 95 ? 8.209 0.297 -7.276 1.00 95.62 95 GLY A C 1
ATOM 682 O O . GLY A 1 95 ? 8.854 1.153 -6.667 1.00 95.62 95 GLY A O 1
ATOM 683 N N . SER A 1 96 ? 8.744 -0.354 -8.306 1.00 90.62 96 SER A N 1
ATOM 684 C CA . SER A 1 96 ? 10.088 -0.042 -8.799 1.00 90.62 96 SER A CA 1
ATOM 685 C C . SER A 1 96 ? 10.131 1.360 -9.429 1.00 90.62 96 SER A C 1
ATOM 687 O O . SER A 1 96 ? 9.264 1.735 -10.216 1.00 90.62 96 SER A O 1
ATOM 689 N N . ALA A 1 97 ? 11.176 2.144 -9.135 1.00 88.00 97 ALA A N 1
ATOM 690 C CA . ALA A 1 97 ? 11.419 3.455 -9.759 1.00 88.00 97 ALA A CA 1
ATOM 691 C C . ALA A 1 97 ? 11.946 3.326 -11.209 1.00 88.00 97 ALA A C 1
ATOM 693 O O . ALA A 1 97 ? 12.842 4.051 -11.638 1.00 88.00 97 ALA A O 1
ATOM 694 N N . ALA A 1 98 ? 11.424 2.349 -11.945 1.00 87.94 98 ALA A N 1
ATOM 695 C CA . ALA A 1 98 ? 11.768 2.033 -13.319 1.00 87.94 98 ALA A CA 1
ATOM 696 C C . ALA A 1 98 ? 10.880 2.841 -14.296 1.00 87.94 98 ALA A C 1
ATOM 698 O O . ALA A 1 98 ? 9.964 3.554 -13.862 1.00 87.94 98 ALA A O 1
ATOM 699 N N . PRO A 1 99 ? 11.122 2.777 -15.621 1.00 89.81 99 PRO A N 1
ATOM 700 C CA . PRO A 1 99 ? 10.246 3.415 -16.599 1.00 89.81 99 PRO A CA 1
ATOM 701 C C . PRO A 1 99 ? 8.786 2.992 -16.401 1.00 89.81 99 PRO A C 1
ATOM 703 O O . PRO A 1 99 ? 8.510 1.830 -16.114 1.00 89.81 99 PRO A O 1
ATOM 706 N N . ARG A 1 100 ? 7.838 3.914 -16.602 1.00 84.12 100 ARG A N 1
ATOM 707 C CA . ARG A 1 100 ? 6.406 3.709 -16.297 1.00 84.12 100 ARG A CA 1
ATOM 708 C C . ARG A 1 100 ? 5.800 2.425 -16.881 1.00 84.12 100 ARG A C 1
ATOM 710 O O . ARG A 1 100 ? 4.911 1.849 -16.270 1.00 84.12 100 ARG A O 1
ATOM 717 N N . ALA A 1 101 ? 6.290 1.965 -18.033 1.00 87.31 101 ALA A N 1
ATOM 718 C CA . ALA A 1 101 ? 5.864 0.715 -18.670 1.00 87.31 101 ALA A CA 1
ATOM 719 C C . ALA A 1 101 ? 6.183 -0.557 -17.853 1.00 87.31 101 ALA A C 1
ATOM 721 O O . ALA A 1 101 ? 5.710 -1.631 -18.198 1.00 87.31 101 ALA A O 1
ATOM 722 N N . SER A 1 102 ? 6.986 -0.435 -16.794 1.00 90.75 102 SER A N 1
ATOM 723 C CA . SER A 1 102 ? 7.432 -1.530 -15.924 1.00 90.75 102 SER A CA 1
ATOM 724 C C . SER A 1 102 ? 6.962 -1.387 -14.472 1.00 90.75 102 SER A C 1
ATOM 726 O O . SER A 1 102 ? 7.430 -2.117 -13.601 1.00 90.75 102 SER A O 1
ATOM 728 N N . TRP A 1 103 ? 6.067 -0.435 -14.188 1.00 95.19 103 TRP A N 1
ATOM 729 C CA . TRP A 1 103 ? 5.506 -0.288 -12.846 1.00 95.19 103 TRP A CA 1
ATOM 730 C C . TRP A 1 103 ? 4.577 -1.459 -12.518 1.00 95.19 103 TRP A C 1
ATOM 732 O O . TRP A 1 103 ? 3.729 -1.788 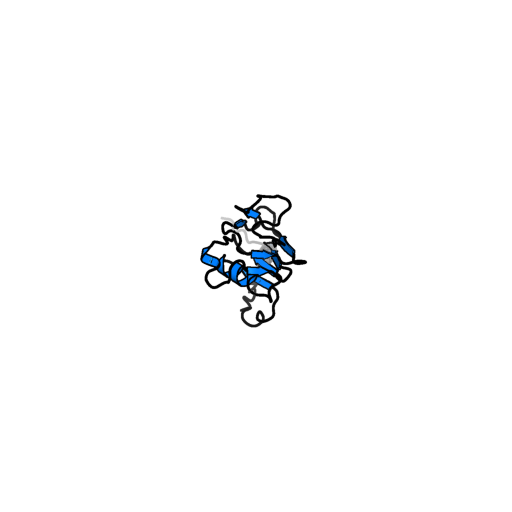-13.351 1.00 95.19 103 TRP A O 1
ATOM 742 N N . PRO A 1 104 ? 4.682 -2.043 -11.311 1.00 96.06 104 PRO A N 1
ATOM 743 C CA . PRO A 1 104 ? 3.811 -3.134 -10.919 1.00 96.06 104 PRO A CA 1
ATOM 744 C C . PRO A 1 104 ? 2.358 -2.674 -10.797 1.00 96.06 104 PRO A C 1
ATOM 746 O O . PRO A 1 104 ? 2.051 -1.548 -10.375 1.00 96.06 104 PRO A O 1
ATOM 749 N N . GLN A 1 105 ? 1.452 -3.573 -11.157 1.00 96.00 105 GLN A N 1
ATOM 750 C CA . GLN A 1 105 ? 0.023 -3.376 -11.016 1.00 96.00 105 GLN A CA 1
ATOM 751 C C . GLN A 1 105 ? -0.432 -3.761 -9.606 1.00 96.00 105 GLN A C 1
ATOM 753 O O . GLN A 1 105 ? -0.206 -4.877 -9.148 1.00 96.00 105 GLN A O 1
ATOM 758 N N . LEU A 1 106 ? -1.149 -2.862 -8.935 1.00 95.94 106 LEU A N 1
ATOM 759 C CA . LEU A 1 106 ? -1.843 -3.132 -7.681 1.00 95.94 106 LEU A CA 1
ATOM 760 C C . LEU A 1 106 ? -3.350 -3.219 -7.938 1.00 95.94 106 LEU A C 1
ATOM 762 O O . LEU A 1 106 ? -4.012 -2.222 -8.238 1.00 95.94 106 LEU A O 1
ATOM 766 N N . THR A 1 107 ? -3.891 -4.426 -7.800 1.00 95.19 107 THR A N 1
ATOM 767 C CA . THR A 1 107 ? -5.310 -4.730 -8.000 1.00 95.19 107 THR A CA 1
ATOM 768 C C . THR A 1 107 ? -6.023 -4.822 -6.653 1.00 95.19 107 THR A C 1
ATOM 770 O O . THR A 1 107 ? -5.640 -5.627 -5.805 1.00 95.19 107 THR A O 1
ATOM 773 N N . LEU A 1 108 ? -7.077 -4.024 -6.455 1.00 91.62 108 LEU A N 1
ATOM 774 C CA . LEU A 1 108 ? -7.786 -3.895 -5.169 1.00 91.62 108 LEU A CA 1
ATOM 775 C C . LEU A 1 108 ? -9.270 -4.306 -5.282 1.00 91.62 108 LEU A C 1
ATOM 777 O O . LEU A 1 108 ? -10.152 -3.453 -5.169 1.00 91.62 108 LEU A O 1
ATOM 781 N N . PRO A 1 109 ? -9.580 -5.595 -5.532 1.00 86.94 109 PRO A N 1
ATOM 782 C CA . PRO A 1 109 ? -10.959 -6.053 -5.700 1.00 86.94 109 PRO A CA 1
ATOM 783 C C . PRO A 1 109 ? -11.745 -6.069 -4.380 1.00 86.94 109 PRO A C 1
ATOM 785 O O . PRO A 1 109 ? -12.965 -5.884 -4.388 1.00 86.94 109 PRO A O 1
ATOM 788 N N . ALA A 1 110 ? -11.054 -6.287 -3.256 1.00 85.69 110 ALA A N 1
ATOM 789 C CA . ALA A 1 110 ? -11.650 -6.376 -1.934 1.00 85.69 110 ALA A CA 1
ATOM 790 C C . ALA A 1 110 ? -12.079 -4.992 -1.420 1.00 85.69 110 ALA A C 1
ATOM 792 O O . ALA A 1 110 ? -11.336 -4.011 -1.501 1.00 85.69 110 ALA A O 1
ATOM 793 N N . LYS A 1 111 ? -13.295 -4.905 -0.875 1.00 85.31 111 LYS A N 1
ATOM 794 C CA . LYS A 1 111 ? -13.909 -3.636 -0.454 1.00 85.31 111 LYS A CA 1
ATOM 795 C C . LYS A 1 111 ? -13.816 -3.445 1.056 1.00 8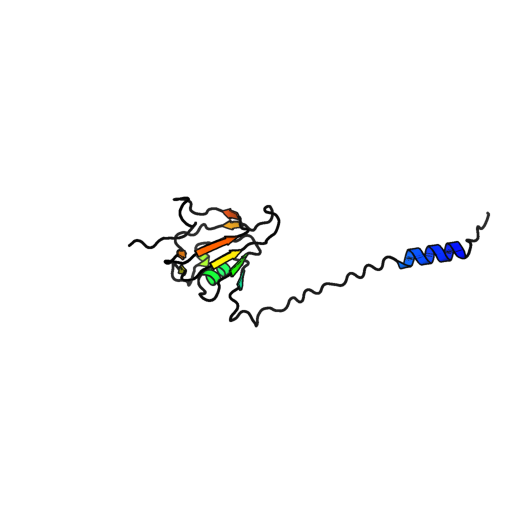5.31 111 LYS A C 1
ATOM 797 O O . LYS A 1 111 ? -13.915 -4.412 1.803 1.00 85.31 111 LYS A O 1
ATOM 802 N N . GLN A 1 112 ? -13.696 -2.182 1.482 1.00 87.19 112 GLN A N 1
ATOM 803 C CA . GLN A 1 112 ? -13.811 -1.765 2.890 1.00 87.19 112 GLN A CA 1
ATOM 804 C C . GLN A 1 112 ? -12.859 -2.529 3.827 1.00 87.19 112 GLN A C 1
ATOM 806 O O . GLN A 1 112 ? -13.201 -2.829 4.965 1.00 87.19 112 GLN A O 1
ATOM 811 N N . LYS A 1 113 ? -11.665 -2.878 3.335 1.00 92.00 113 LYS A N 1
ATOM 812 C CA . LYS A 1 113 ? -10.694 -3.666 4.104 1.00 92.00 113 LYS A CA 1
ATOM 813 C C . LYS A 1 113 ? -9.759 -2.823 4.945 1.00 92.00 113 LYS A C 1
ATOM 815 O O . LYS A 1 113 ? -9.300 -3.291 5.975 1.00 92.00 113 LYS A O 1
ATOM 820 N N . VAL A 1 114 ? -9.514 -1.586 4.525 1.00 92.50 114 VAL A N 1
ATOM 821 C CA . VAL A 1 114 ? -8.654 -0.638 5.230 1.00 92.50 114 VAL A CA 1
ATOM 822 C C . VAL A 1 114 ? -9.466 0.603 5.565 1.00 92.50 114 VAL A C 1
ATOM 824 O O . VAL A 1 114 ? -10.124 1.184 4.696 1.00 92.50 114 VAL A O 1
ATOM 827 N N . GLN A 1 115 ? -9.410 1.015 6.826 1.00 92.88 115 GLN A N 1
ATOM 828 C CA . GLN A 1 115 ? -9.985 2.267 7.301 1.00 92.88 115 GLN A CA 1
ATOM 829 C C . GLN A 1 115 ? -8.848 3.235 7.612 1.00 92.88 115 GLN A C 1
ATOM 831 O O . GLN A 1 115 ? -8.001 2.943 8.452 1.00 92.88 115 GLN A O 1
ATOM 836 N N . LEU A 1 116 ? -8.820 4.383 6.936 1.00 91.06 116 LEU A N 1
ATOM 837 C CA . LEU A 1 116 ? -7.874 5.448 7.268 1.00 91.06 116 LEU A CA 1
ATOM 838 C C . LEU A 1 116 ? -8.424 6.231 8.458 1.00 91.06 116 LEU A C 1
ATOM 840 O O . LEU A 1 116 ? -9.581 6.653 8.425 1.00 91.06 116 LEU A O 1
ATOM 844 N N . LEU A 1 117 ? -7.608 6.411 9.495 1.00 92.06 117 LEU A N 1
ATOM 845 C CA . LEU A 1 117 ? -7.944 7.289 10.614 1.00 92.06 117 LEU A CA 1
ATOM 846 C C . LEU A 1 117 ? -7.502 8.734 10.347 1.00 92.06 117 LEU A C 1
ATOM 848 O O . LEU A 1 117 ? -6.791 9.027 9.382 1.00 92.06 117 LEU A O 1
ATOM 852 N N . ASP A 1 118 ? -7.925 9.643 11.219 1.00 88.06 118 ASP A N 1
ATOM 853 C CA . ASP A 1 118 ? -7.629 11.066 11.093 1.00 88.06 118 ASP A CA 1
ATOM 854 C C . ASP A 1 118 ? -6.119 11.342 11.132 1.00 88.06 118 ASP A C 1
ATOM 856 O O . ASP A 1 118 ? -5.378 10.794 11.949 1.00 88.06 118 ASP A O 1
ATOM 860 N N . GLY A 1 119 ? -5.655 12.199 10.219 1.00 90.19 119 GLY A N 1
ATOM 861 C CA . GLY A 1 119 ? -4.240 12.567 10.099 1.00 90.19 119 GLY A CA 1
ATOM 862 C C . GLY A 1 119 ? -3.342 11.508 9.448 1.00 90.19 119 GLY A C 1
ATOM 863 O O . GLY A 1 119 ? -2.139 11.734 9.325 1.00 90.19 119 GLY A O 1
ATOM 864 N N . VAL A 1 120 ? -3.899 10.378 8.999 1.00 92.69 120 VAL A N 1
ATOM 865 C CA . VAL A 1 120 ? -3.141 9.291 8.371 1.00 92.69 120 VAL A CA 1
ATOM 866 C C . VAL A 1 120 ? -3.151 9.400 6.849 1.00 92.69 120 VAL A C 1
ATOM 868 O O . VAL A 1 120 ? -4.196 9.541 6.216 1.00 92.69 120 VAL A O 1
ATOM 871 N N . THR A 1 121 ? -1.969 9.273 6.244 1.00 91.56 121 THR A N 1
ATOM 872 C CA . THR A 1 121 ? -1.789 9.266 4.788 1.00 91.56 121 THR A CA 1
ATOM 873 C C . THR A 1 121 ? -1.402 7.878 4.282 1.00 91.56 121 THR A C 1
ATOM 875 O O . THR A 1 121 ? -0.393 7.314 4.705 1.00 91.56 121 THR A O 1
ATOM 878 N N . LEU A 1 122 ? -2.154 7.369 3.303 1.00 93.69 122 LEU A N 1
ATOM 879 C CA . LEU A 1 122 ? -1.738 6.251 2.456 1.00 93.69 122 LEU A CA 1
ATOM 880 C C . LEU A 1 122 ? -1.189 6.802 1.139 1.00 93.69 122 LEU A C 1
ATOM 882 O O . LEU A 1 122 ? -1.908 7.456 0.383 1.00 93.69 122 LEU A O 1
ATOM 886 N N . ARG A 1 123 ? 0.084 6.531 0.863 1.00 95.25 123 ARG A N 1
ATOM 887 C CA . ARG A 1 123 ? 0.768 6.966 -0.353 1.00 95.25 123 ARG A CA 1
ATOM 888 C C . ARG A 1 123 ? 1.027 5.774 -1.268 1.00 95.25 123 ARG A C 1
ATOM 890 O O . ARG A 1 123 ? 1.495 4.736 -0.815 1.00 95.25 123 ARG A O 1
ATOM 897 N N . LEU A 1 124 ? 0.746 5.941 -2.555 1.00 95.12 124 LEU A N 1
ATOM 898 C CA . LEU A 1 124 ? 0.961 4.933 -3.592 1.00 95.12 124 LEU A CA 1
ATOM 899 C C . LEU A 1 124 ? 1.912 5.537 -4.631 1.00 95.12 124 LEU A C 1
ATOM 901 O O . LEU A 1 124 ? 1.580 6.550 -5.245 1.00 95.12 124 LEU A O 1
ATOM 905 N N . GLU A 1 125 ? 3.102 4.963 -4.793 1.00 95.75 125 GLU A N 1
ATOM 906 C CA . GLU A 1 125 ? 4.159 5.505 -5.658 1.00 95.75 125 GLU A CA 1
ATOM 907 C C . GLU A 1 125 ? 4.645 4.466 -6.662 1.00 95.75 125 GLU A C 1
ATOM 909 O O . GLU A 1 125 ? 4.856 3.313 -6.302 1.00 95.75 125 GLU A O 1
ATOM 914 N N . TYR A 1 126 ? 4.883 4.883 -7.907 1.00 96.19 126 TYR A N 1
ATOM 915 C CA . TYR A 1 126 ? 5.394 4.011 -8.974 1.00 96.19 126 TYR A CA 1
ATOM 916 C C . TYR A 1 126 ? 4.570 2.724 -9.163 1.00 96.19 126 TYR A C 1
ATOM 918 O O . TYR A 1 126 ? 5.112 1.641 -9.354 1.00 96.19 126 TYR A O 1
ATOM 926 N N . LEU A 1 127 ? 3.244 2.845 -9.068 1.00 95.12 127 LEU A N 1
ATOM 927 C CA . LEU A 1 127 ? 2.285 1.746 -9.174 1.00 95.12 127 LEU A CA 1
ATOM 928 C C . LEU A 1 127 ? 1.213 2.076 -10.208 1.00 95.12 127 LEU A C 1
ATOM 930 O O . LEU A 1 127 ? 0.833 3.239 -10.381 1.00 95.12 127 LEU A O 1
ATOM 934 N N . ILE A 1 128 ? 0.679 1.042 -10.850 1.00 94.56 128 ILE A N 1
ATOM 935 C CA . ILE A 1 128 ? -0.536 1.136 -11.662 1.00 94.56 128 ILE A CA 1
ATOM 936 C C . ILE A 1 128 ? -1.695 0.600 -10.824 1.00 94.56 128 ILE A C 1
ATOM 938 O O . ILE A 1 128 ? -1.694 -0.561 -10.433 1.00 94.56 128 ILE A O 1
ATOM 942 N N . LEU A 1 129 ? -2.699 1.429 -10.537 1.00 93.25 129 LEU A N 1
ATOM 943 C CA . LEU A 1 129 ? -3.877 0.983 -9.790 1.00 93.25 129 LEU A CA 1
ATOM 944 C C . LEU A 1 129 ? -4.910 0.374 -10.736 1.00 93.25 129 LEU A C 1
ATOM 946 O O . LEU A 1 129 ? -5.310 1.009 -11.713 1.00 93.25 129 LEU A O 1
ATOM 950 N N . TYR A 1 130 ? -5.386 -0.828 -10.415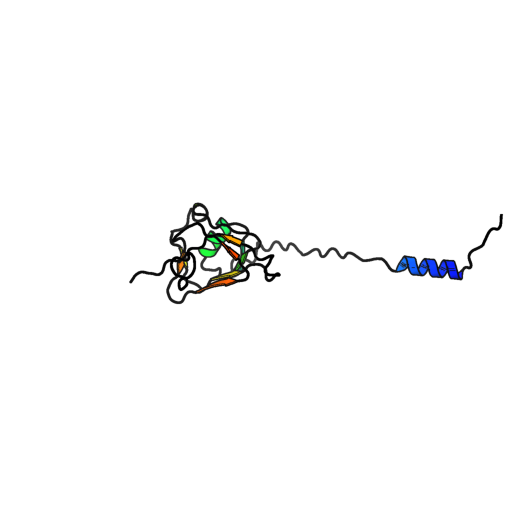 1.00 91.19 130 TYR A N 1
ATOM 951 C CA . TYR A 1 130 ? -6.384 -1.542 -11.208 1.00 91.19 130 TYR A CA 1
ATOM 952 C C . TYR A 1 130 ? -7.574 -1.997 -10.358 1.00 91.19 130 TYR A C 1
ATOM 954 O O . TYR A 1 130 ? -7.425 -2.356 -9.188 1.00 91.19 130 TYR A O 1
ATOM 962 N N . LYS A 1 131 ? -8.779 -1.965 -10.950 1.00 86.12 131 LYS A N 1
ATOM 963 C CA . LYS A 1 131 ? -10.058 -2.301 -10.286 1.00 86.12 131 LYS A CA 1
ATOM 964 C C . LYS A 1 131 ? -10.229 -1.635 -8.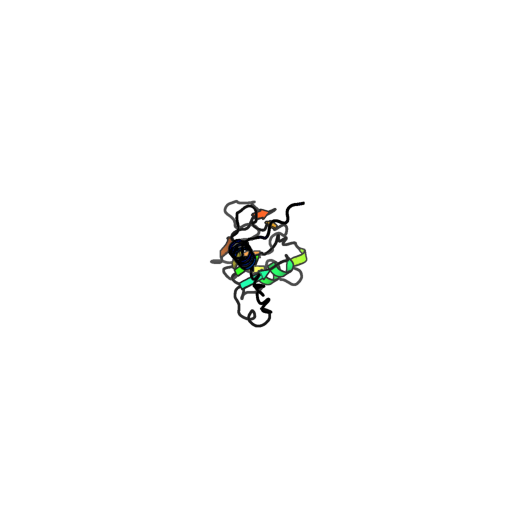914 1.00 86.12 131 LYS A C 1
ATOM 966 O O . LYS A 1 131 ? -10.816 -2.211 -8.004 1.00 86.12 131 LYS A O 1
ATOM 971 N N . TYR A 1 132 ? -9.720 -0.415 -8.774 1.00 80.69 132 TYR A N 1
ATOM 972 C CA . TYR A 1 132 ? -9.857 0.359 -7.554 1.00 80.69 132 TYR A CA 1
ATOM 973 C C . TYR A 1 132 ? -11.197 1.102 -7.540 1.00 80.69 132 TYR A C 1
ATOM 975 O O . TYR A 1 132 ? -11.751 1.454 -8.582 1.00 80.69 132 TYR A O 1
ATOM 983 N N . ARG A 1 133 ? -11.744 1.343 -6.346 1.00 67.50 133 ARG A N 1
ATOM 984 C CA . ARG A 1 133 ? -12.982 2.114 -6.194 1.00 67.50 133 ARG A CA 1
ATOM 985 C C . ARG A 1 133 ? -12.711 3.589 -6.511 1.00 67.50 133 ARG A C 1
ATOM 987 O O . ARG A 1 133 ? -11.926 4.216 -5.806 1.00 67.50 133 ARG A O 1
ATOM 994 N N . SER A 1 134 ? -13.400 4.140 -7.507 1.00 57.41 134 SER A N 1
ATOM 995 C CA . SER A 1 134 ? -13.553 5.586 -7.710 1.00 57.41 134 SER A CA 1
ATOM 996 C C . SER A 1 134 ? -15.041 5.954 -7.695 1.00 57.41 134 SER A C 1
ATOM 998 O O . SER A 1 134 ? -15.587 6.437 -8.682 1.00 57.41 134 SER A O 1
ATOM 1000 N N . ASP A 1 135 ? -15.747 5.674 -6.598 1.00 59.94 135 ASP A N 1
ATOM 1001 C CA . ASP A 1 135 ? -17.095 6.237 -6.425 1.00 59.94 135 ASP A CA 1
ATOM 1002 C C . ASP A 1 135 ? -17.029 7.762 -6.237 1.00 59.94 135 ASP A C 1
ATOM 1004 O O . ASP A 1 135 ? -17.967 8.470 -6.585 1.00 59.94 135 ASP A O 1
ATOM 1008 N N . ASN A 1 136 ? -15.897 8.270 -5.738 1.00 57.44 136 ASN A N 1
ATOM 1009 C CA . ASN A 1 136 ? -15.580 9.689 -5.669 1.00 57.44 136 ASN A CA 1
ATOM 1010 C C . ASN A 1 136 ? -14.073 9.899 -5.940 1.00 57.44 136 ASN A C 1
ATOM 1012 O O . ASN A 1 136 ? -13.260 9.370 -5.180 1.00 57.44 136 ASN A O 1
ATOM 1016 N N . PRO A 1 137 ? -13.669 10.665 -6.974 1.00 59.50 137 PRO A N 1
ATOM 1017 C CA . PRO A 1 137 ? -12.257 10.911 -7.288 1.00 59.50 137 PRO A CA 1
ATOM 1018 C C . PRO A 1 137 ? -11.520 11.728 -6.213 1.00 59.50 137 PRO A C 1
ATOM 1020 O O . PRO A 1 137 ? -10.294 11.759 -6.212 1.00 59.50 137 PRO A O 1
ATOM 1023 N N . LEU A 1 138 ? -12.247 12.367 -5.289 1.00 59.47 138 LEU A N 1
ATOM 1024 C CA . LEU A 1 138 ? -11.682 13.081 -4.140 1.00 59.47 138 LEU A CA 1
ATOM 1025 C C . LEU A 1 138 ? -11.419 12.167 -2.928 1.00 59.47 138 LEU A C 1
ATOM 1027 O O . LEU A 1 138 ? -10.960 12.649 -1.894 1.00 59.47 138 LEU A O 1
ATOM 1031 N N . ARG A 1 139 ? -11.720 10.862 -3.012 1.00 64.81 139 ARG A N 1
ATOM 1032 C CA . ARG A 1 139 ? -11.480 9.887 -1.934 1.00 64.81 139 ARG A CA 1
ATOM 1033 C C . ARG A 1 139 ? -10.324 8.950 -2.275 1.00 64.81 139 ARG A C 1
ATOM 1035 O O . ARG A 1 139 ? -10.166 8.533 -3.419 1.00 64.81 139 ARG A O 1
ATOM 1042 N N . ALA A 1 140 ? -9.543 8.578 -1.259 1.00 57.59 140 ALA A N 1
ATOM 1043 C CA . ALA A 1 140 ? -8.465 7.608 -1.413 1.00 57.59 140 ALA A CA 1
ATOM 1044 C C . ALA A 1 140 ? -9.030 6.230 -1.837 1.00 57.59 140 ALA A C 1
ATOM 1046 O O . ALA A 1 140 ? -9.925 5.704 -1.160 1.00 57.59 140 ALA A O 1
ATOM 1047 N N . PRO A 1 141 ? -8.523 5.622 -2.925 1.00 57.88 141 PRO A N 1
ATOM 1048 C CA . PRO A 1 141 ? -9.019 4.351 -3.443 1.00 57.88 141 PRO A CA 1
ATOM 1049 C C . PRO A 1 141 ? -9.070 3.230 -2.396 1.00 57.88 141 PRO A C 1
ATOM 1051 O O . PRO A 1 141 ? -8.084 2.962 -1.719 1.00 57.88 141 PRO A O 1
ATOM 1054 N N . GLY A 1 142 ? -10.212 2.541 -2.284 1.00 58.31 142 GLY A N 1
ATOM 1055 C CA . GLY A 1 142 ? -10.352 1.337 -1.447 1.00 58.31 142 GLY A CA 1
ATOM 1056 C C . GLY A 1 142 ? -10.537 1.570 0.061 1.00 58.31 142 GLY A C 1
ATOM 1057 O O . GLY A 1 142 ? -10.640 0.594 0.803 1.00 58.31 142 GLY A O 1
ATOM 1058 N N . THR A 1 143 ? -10.637 2.823 0.516 1.00 60.44 143 THR A N 1
ATOM 1059 C CA . THR A 1 143 ? -10.727 3.167 1.948 1.00 60.44 143 THR A CA 1
ATOM 1060 C C . THR A 1 143 ? -12.123 3.640 2.367 1.00 60.44 143 THR A C 1
ATOM 1062 O O . THR A 1 143 ? -12.899 4.142 1.546 1.00 60.44 143 THR A O 1
ATOM 1065 N N . GLN A 1 144 ? -12.473 3.456 3.646 1.00 61.53 144 GLN A N 1
ATOM 1066 C CA . GLN A 1 144 ? -13.642 4.098 4.265 1.00 61.53 144 GLN A CA 1
ATOM 1067 C C . GLN A 1 144 ? -13.209 5.268 5.155 1.00 61.53 144 GLN A C 1
ATOM 1069 O O . GLN A 1 144 ? -12.246 5.135 5.905 1.00 61.53 144 GLN A O 1
ATOM 1074 N N . GLN A 1 145 ? -13.939 6.386 5.087 1.00 58.66 145 GLN A N 1
ATOM 1075 C CA . GLN A 1 145 ? -13.862 7.456 6.086 1.00 58.66 145 GLN A CA 1
ATOM 1076 C C . GLN A 1 145 ? -14.762 7.106 7.280 1.00 58.66 145 GLN A C 1
ATOM 1078 O O . GLN A 1 145 ? -15.816 6.497 7.063 1.00 58.66 145 GLN A O 1
ATOM 1083 N N . PRO A 1 146 ? -14.392 7.489 8.512 1.00 55.16 146 PRO A N 1
ATOM 1084 C CA . PRO A 1 146 ? -15.305 7.414 9.643 1.00 55.16 146 PRO A CA 1
ATOM 1085 C C . PRO A 1 146 ? -16.529 8.308 9.385 1.00 55.16 146 PRO A C 1
ATOM 1087 O O . PRO A 1 146 ? -16.401 9.471 9.002 1.00 55.16 146 PRO A O 1
ATOM 1090 N N . THR A 1 147 ? -17.726 7.749 9.549 1.00 59.62 147 THR A N 1
ATOM 1091 C CA . THR A 1 147 ? -18.967 8.523 9.676 1.00 59.62 147 THR A CA 1
ATOM 1092 C C . THR A 1 147 ? -19.067 9.017 11.113 1.00 59.62 147 THR A C 1
ATOM 1094 O O . THR A 1 147 ? -19.093 8.190 12.025 1.00 59.62 147 THR A O 1
ATOM 1097 N N . PHE A 1 148 ? -19.072 10.339 11.285 1.00 47.50 148 PHE A N 1
ATOM 1098 C CA . PHE A 1 148 ? -19.377 11.013 12.547 1.00 47.50 148 PHE A CA 1
ATOM 1099 C C . PHE A 1 148 ? -20.881 11.010 12.820 1.00 47.50 148 PHE A C 1
ATOM 1101 O O . PHE A 1 148 ? -21.649 11.086 11.830 1.00 47.50 148 PHE A O 1
#

Organism: NCBI:txid47790

Secondary structure (DSSP, 8-state):
-------HHHHHHHHHHTTS--------------TTSSGGG-SEEEE-SHHHHHHHHH-TT--EEEE-S-EE--GGGGTTS-SSEEE-S-EEEE--SS-GGGPPEEE--S-S-EEEPTT--EEEES-EEES---SSTTS-TTEEPPP-

Sequence (148 aa):
MADQALSPRVAQLLLLIAAAISIAVVPVVVPVARADEDLAGSSVRAVSSGAELAAAIADERISLVLAGADLTLADSDWVGYPVPVPLRRNLTIRGSAAPRASWPQLTLPAKQKVQLLDGVTLRLEYLILYKYRSDNPLRAPGTQQPTF

Radius of gyration: 27.15 Å; chains: 1; bounding box: 78×37×67 Å